Protein AF-A0A917V497-F1 (afdb_monomer_lite)

Radius of gyration: 32.68 Å; chains: 1; bounding box: 83×56×58 Å

Sequence (116 aa):
MVMLGDAEQAAFAQPTKPVPGQPDPHILPFAEKPNGEKKGPGDKNKKVTFPVSVDGCDHRYGTAGQCVPWTFPAGIKDKERCDWLGKRGLASLKLVGEDRLNLDRNRDGIACGKGD

Structure (mmCIF, N/CA/C/O backbone):
data_AF-A0A917V497-F1
#
_entry.id   AF-A0A917V497-F1
#
loop_
_atom_site.group_PDB
_atom_site.id
_atom_site.type_symbol
_atom_site.label_atom_id
_atom_site.label_alt_id
_atom_site.label_comp_id
_atom_site.label_asym_id
_atom_site.label_entity_id
_atom_site.label_seq_id
_atom_site.pdbx_PDB_ins_code
_atom_site.Cartn_x
_atom_site.Cartn_y
_atom_site.Cartn_z
_atom_site.occupancy
_atom_site.B_iso_or_equiv
_atom_site.auth_seq_id
_atom_site.auth_comp_id
_atom_site.auth_asym_id
_atom_site.auth_atom_id
_atom_site.pdbx_PDB_model_num
ATOM 1 N N . MET A 1 1 ? 69.137 6.392 -19.340 1.00 39.47 1 MET A N 1
ATOM 2 C CA . MET A 1 1 ? 67.868 6.019 -18.683 1.00 39.47 1 MET A CA 1
ATOM 3 C C . MET A 1 1 ? 66.981 5.322 -19.718 1.00 39.47 1 MET A C 1
ATOM 5 O O . MET A 1 1 ? 66.667 5.977 -20.698 1.00 39.47 1 MET A O 1
ATOM 9 N N . VAL A 1 2 ? 66.913 3.978 -19.747 1.00 42.91 2 VAL A N 1
ATOM 10 C CA . VAL A 1 2 ? 65.788 3.108 -19.279 1.00 42.91 2 VAL A CA 1
ATOM 11 C C . VAL A 1 2 ? 64.395 3.571 -19.737 1.00 42.91 2 VAL A C 1
ATOM 13 O O . VAL A 1 2 ? 64.084 4.733 -19.531 1.00 42.91 2 VAL A O 1
ATOM 16 N N . MET A 1 3 ? 63.465 2.784 -20.291 1.00 43.00 3 MET A N 1
ATOM 17 C CA . MET A 1 3 ? 63.287 1.365 -20.664 1.00 43.00 3 MET A CA 1
ATOM 18 C C . MET A 1 3 ? 62.106 1.364 -21.662 1.00 43.00 3 MET A C 1
ATOM 20 O O . MET A 1 3 ? 61.140 2.074 -21.397 1.00 43.00 3 MET A O 1
ATOM 24 N N . LEU A 1 4 ? 62.096 0.535 -22.709 1.00 49.00 4 LEU A N 1
ATOM 25 C CA . LEU A 1 4 ? 60.854 0.100 -23.374 1.00 49.00 4 LEU A CA 1
ATOM 26 C C . LEU A 1 4 ? 61.003 -1.393 -23.672 1.00 49.00 4 LEU A C 1
ATOM 28 O O . LEU A 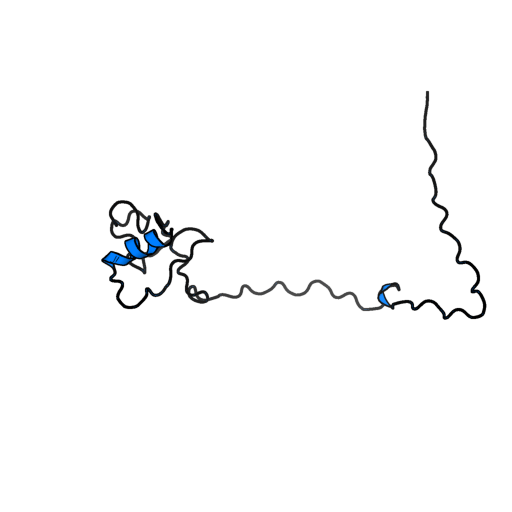1 4 ? 61.727 -1.781 -24.584 1.00 49.00 4 LEU A O 1
ATOM 32 N N . GLY A 1 5 ? 60.407 -2.196 -22.790 1.00 45.47 5 GLY A N 1
ATOM 33 C CA . GLY A 1 5 ? 60.448 -3.651 -22.808 1.00 45.47 5 GLY A CA 1
ATOM 34 C C . GLY A 1 5 ? 59.508 -4.268 -23.842 1.00 45.47 5 GLY A C 1
ATOM 35 O O . GLY A 1 5 ? 58.437 -3.734 -24.130 1.00 45.47 5 GLY A O 1
ATOM 36 N N . ASP A 1 6 ? 59.988 -5.393 -24.360 1.00 42.44 6 ASP A N 1
ATOM 37 C CA . ASP A 1 6 ? 59.385 -6.444 -25.171 1.00 42.44 6 ASP A CA 1
ATOM 38 C C . ASP A 1 6 ? 57.856 -6.487 -25.283 1.00 42.44 6 ASP A C 1
ATOM 40 O O . ASP A 1 6 ? 57.123 -6.848 -24.361 1.00 42.44 6 ASP A O 1
ATOM 44 N N . ALA A 1 7 ? 57.394 -6.243 -26.510 1.00 47.09 7 ALA A N 1
ATOM 45 C CA . ALA A 1 7 ? 56.128 -6.745 -27.010 1.00 47.09 7 ALA A CA 1
ATOM 46 C C . ALA A 1 7 ? 56.238 -8.268 -27.201 1.00 47.09 7 ALA A C 1
ATOM 48 O O . ALA A 1 7 ? 56.665 -8.747 -28.255 1.00 47.09 7 ALA A O 1
ATOM 49 N N . GLU A 1 8 ? 55.842 -9.020 -26.177 1.00 47.09 8 GLU A N 1
ATOM 50 C CA . GLU A 1 8 ? 55.639 -10.465 -26.246 1.00 47.09 8 GLU A CA 1
ATOM 51 C C . GLU A 1 8 ? 54.448 -10.755 -27.175 1.00 47.09 8 GLU A C 1
ATOM 53 O O . GLU A 1 8 ? 53.281 -10.804 -26.786 1.00 47.09 8 GLU A O 1
ATOM 58 N N . GLN A 1 9 ? 54.749 -10.871 -28.467 1.00 46.91 9 GLN A N 1
ATOM 59 C CA . GLN A 1 9 ? 53.837 -11.405 -29.464 1.00 46.91 9 GLN A CA 1
ATOM 60 C C . GLN A 1 9 ? 53.675 -12.894 -29.168 1.00 46.91 9 GLN A C 1
ATOM 62 O O . GLN A 1 9 ? 54.522 -13.707 -29.539 1.00 46.91 9 GLN A O 1
ATOM 67 N N . ALA A 1 10 ? 52.587 -13.249 -28.485 1.00 45.84 10 ALA A N 1
ATOM 68 C CA . ALA A 1 10 ? 52.147 -14.628 -28.371 1.00 45.84 10 ALA A CA 1
ATOM 69 C C . ALA A 1 10 ? 51.993 -15.204 -29.787 1.00 45.84 10 ALA A C 1
ATOM 71 O O . ALA A 1 10 ? 51.086 -14.842 -30.540 1.00 45.84 10 ALA A O 1
ATOM 72 N N . ALA A 1 11 ? 52.933 -16.070 -30.161 1.00 46.59 11 ALA A N 1
ATOM 73 C CA . ALA A 1 11 ? 52.889 -16.834 -31.388 1.00 46.59 11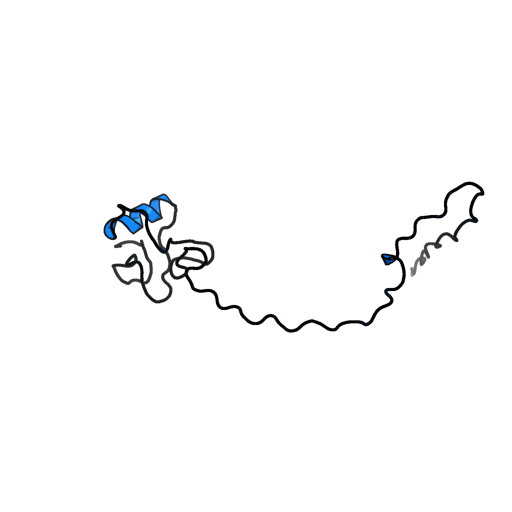 ALA A CA 1
ATOM 74 C C . ALA A 1 11 ? 51.602 -17.666 -31.389 1.00 46.59 11 ALA A C 1
ATOM 76 O O . ALA A 1 11 ? 51.466 -18.628 -30.632 1.00 46.59 11 ALA A O 1
ATOM 77 N N . PHE A 1 12 ? 50.642 -17.291 -32.235 1.00 47.12 12 PHE A N 1
ATOM 78 C CA . PHE A 1 12 ? 49.517 -18.156 -32.553 1.00 47.12 12 PHE A CA 1
ATOM 79 C C . PHE A 1 12 ? 50.087 -19.463 -33.112 1.00 47.12 12 PHE A C 1
ATOM 81 O O . PHE A 1 12 ? 50.756 -19.468 -34.148 1.00 47.12 12 PHE A O 1
ATOM 88 N N . ALA A 1 13 ? 49.865 -20.562 -32.391 1.00 55.16 13 ALA A N 1
ATOM 89 C CA . ALA A 1 13 ? 50.248 -21.892 -32.832 1.00 55.16 13 ALA A CA 1
ATOM 90 C C . ALA A 1 13 ? 49.658 -22.150 -34.225 1.00 55.16 13 ALA A C 1
ATOM 92 O O . ALA A 1 13 ? 48.449 -22.036 -34.435 1.00 55.16 13 ALA A O 1
ATOM 93 N N . GLN A 1 14 ? 50.523 -22.466 -35.188 1.00 50.91 14 GLN A N 1
ATOM 94 C CA . GLN A 1 14 ? 50.091 -22.861 -36.525 1.00 50.91 14 GLN A CA 1
ATOM 95 C C . GLN A 1 14 ? 49.314 -24.184 -36.426 1.00 50.91 14 GLN A C 1
ATOM 97 O O . GLN A 1 14 ? 49.710 -25.047 -35.636 1.00 50.91 14 GLN A O 1
ATOM 102 N N . PRO A 1 15 ? 48.234 -24.379 -37.205 1.00 57.12 15 PRO A N 1
ATOM 103 C CA . PRO A 1 15 ? 47.481 -25.626 -37.177 1.00 57.12 15 PRO A CA 1
ATOM 104 C C . PRO A 1 15 ? 48.393 -26.784 -37.599 1.00 57.12 15 PRO A C 1
ATOM 106 O O . PRO A 1 15 ? 48.948 -26.799 -38.700 1.00 57.12 15 PRO A O 1
ATOM 109 N N . THR A 1 16 ? 48.583 -27.745 -36.697 1.00 63.50 16 THR A N 1
ATOM 110 C CA . THR A 1 16 ? 49.333 -28.970 -36.970 1.00 63.50 16 THR A CA 1
ATOM 111 C C . THR A 1 16 ? 48.567 -29.838 -37.968 1.00 63.50 16 THR A C 1
ATOM 113 O O . THR A 1 16 ? 47.337 -29.853 -38.001 1.00 63.50 16 THR A O 1
ATOM 116 N N . LYS A 1 17 ? 49.308 -30.545 -38.830 1.00 62.84 17 LYS A N 1
ATOM 117 C CA . LYS A 1 17 ? 48.740 -31.430 -39.859 1.00 62.84 17 LYS A CA 1
ATOM 118 C C . LYS A 1 17 ? 47.825 -32.490 -39.211 1.00 62.84 17 LYS A C 1
ATOM 120 O O . LYS A 1 17 ? 48.205 -33.013 -38.162 1.00 62.84 17 LYS A O 1
ATOM 125 N N . PRO A 1 18 ? 46.681 -32.848 -39.829 1.00 62.00 18 PRO A N 1
ATOM 126 C CA . PRO A 1 18 ? 45.801 -33.882 -39.292 1.00 62.00 18 PRO A CA 1
ATOM 127 C C . PRO A 1 18 ? 46.535 -35.227 -39.185 1.00 62.00 18 PRO A C 1
ATOM 129 O O . PRO A 1 18 ? 47.204 -35.652 -40.131 1.00 62.00 18 PRO A O 1
ATOM 132 N N . VAL A 1 19 ? 46.405 -35.899 -38.039 1.00 65.00 19 VAL A N 1
ATOM 133 C CA . VAL A 1 19 ? 46.890 -37.272 -37.842 1.00 65.00 19 VAL A CA 1
ATOM 134 C C . VAL A 1 19 ? 45.877 -38.240 -38.477 1.00 65.00 19 VAL A C 1
ATOM 136 O O . VAL A 1 19 ? 44.687 -38.141 -38.169 1.00 65.00 19 VAL A O 1
ATOM 139 N N . PRO A 1 20 ? 46.296 -39.180 -39.351 1.00 66.44 20 PRO A N 1
ATOM 140 C CA . PRO A 1 20 ? 45.379 -40.128 -39.982 1.00 66.44 20 PRO A CA 1
ATOM 141 C C . PRO A 1 20 ? 44.661 -40.994 -38.940 1.00 66.44 20 PRO A C 1
ATOM 143 O O . PRO A 1 20 ? 45.308 -41.639 -38.118 1.00 66.44 20 PRO A O 1
ATOM 146 N N . GLY A 1 21 ? 43.327 -41.023 -38.994 1.00 72.19 21 GLY A N 1
ATOM 147 C CA . GLY A 1 21 ? 42.487 -41.842 -38.111 1.00 72.19 21 GLY A CA 1
ATOM 148 C C . GLY A 1 21 ? 41.769 -41.083 -36.991 1.00 72.19 21 GLY A C 1
ATOM 149 O O . GLY A 1 21 ? 41.048 -41.713 -36.221 1.00 72.19 21 GLY A O 1
ATOM 150 N N . GLN A 1 22 ? 41.913 -39.756 -36.903 1.00 69.12 22 GLN A N 1
ATOM 151 C CA . GLN A 1 22 ? 41.073 -38.931 -36.029 1.00 69.12 22 GLN A CA 1
ATOM 152 C C . GLN A 1 22 ? 39.923 -38.290 -36.819 1.00 69.12 22 GLN A C 1
ATOM 154 O O . GLN A 1 22 ? 40.154 -37.827 -37.936 1.00 69.12 22 GLN A O 1
ATOM 159 N N . PRO A 1 23 ? 38.692 -38.265 -36.272 1.00 75.31 23 PRO A N 1
ATOM 160 C CA . PRO A 1 23 ? 37.586 -37.556 -36.900 1.00 75.31 23 PRO A CA 1
ATOM 161 C C . PRO A 1 23 ? 37.884 -36.055 -36.936 1.00 75.31 23 PRO A C 1
ATOM 163 O O . PRO A 1 23 ? 38.442 -35.507 -35.980 1.00 75.31 23 PRO A O 1
ATOM 166 N N . ASP A 1 24 ? 37.500 -35.403 -38.032 1.00 77.19 24 ASP A N 1
ATOM 167 C CA . ASP A 1 24 ? 37.640 -33.958 -38.172 1.00 77.19 24 ASP A CA 1
ATOM 168 C C . ASP A 1 24 ? 36.949 -33.220 -37.010 1.00 77.19 24 ASP A C 1
ATOM 170 O O . ASP A 1 24 ? 35.903 -33.665 -36.517 1.00 77.19 24 ASP A O 1
ATOM 174 N N . PRO A 1 25 ? 37.512 -32.088 -36.547 1.00 78.94 25 PRO A N 1
ATOM 175 C CA . PRO A 1 25 ? 36.905 -31.305 -35.484 1.00 78.94 25 PRO A CA 1
ATOM 176 C C . PRO A 1 25 ? 35.508 -30.838 -35.900 1.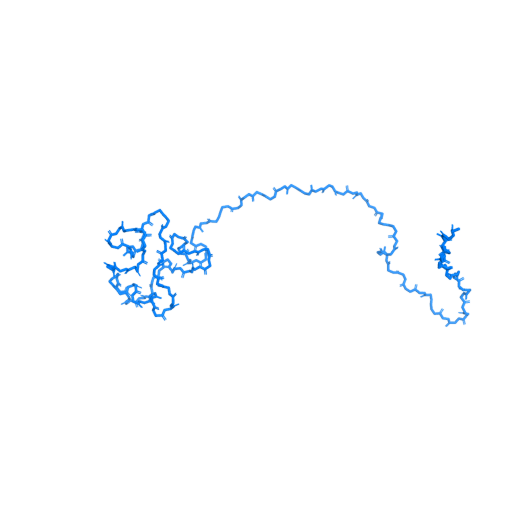00 78.94 25 PRO A C 1
ATOM 178 O O . PRO A 1 25 ? 35.307 -30.278 -36.978 1.00 78.94 25 PRO A O 1
ATOM 181 N N . HIS A 1 26 ? 34.534 -31.043 -35.015 1.00 81.88 26 HIS A N 1
ATOM 182 C CA . HIS A 1 26 ? 33.177 -30.564 -35.227 1.00 81.88 26 HIS A CA 1
ATOM 183 C C . HIS A 1 26 ? 33.134 -29.043 -35.042 1.00 81.88 26 HIS A C 1
ATOM 185 O O . HIS A 1 26 ? 33.058 -28.541 -33.919 1.00 81.88 26 HIS A O 1
ATOM 191 N N . ILE A 1 27 ? 33.224 -28.305 -36.148 1.00 82.56 27 ILE A N 1
ATOM 192 C CA . ILE A 1 27 ? 33.109 -26.848 -36.132 1.00 82.56 27 ILE A CA 1
ATOM 193 C C . ILE A 1 27 ? 31.632 -26.468 -36.088 1.00 82.56 27 ILE A C 1
ATOM 195 O O . ILE A 1 27 ? 30.850 -26.829 -36.966 1.00 82.56 27 ILE A O 1
ATOM 199 N N . LEU A 1 28 ? 31.256 -25.718 -35.054 1.00 85.62 28 LEU A N 1
ATOM 200 C CA . LEU A 1 28 ? 29.916 -25.166 -34.929 1.00 85.62 28 LEU A CA 1
ATOM 201 C C . LEU A 1 28 ? 29.838 -23.861 -35.744 1.00 85.62 28 LEU A C 1
ATOM 203 O O . LEU A 1 28 ? 30.711 -23.002 -35.596 1.00 85.62 28 LEU A O 1
ATOM 207 N N . PRO A 1 29 ? 28.794 -23.663 -36.569 1.00 79.88 29 PRO A N 1
ATOM 208 C CA . PRO A 1 29 ? 28.726 -22.576 -37.555 1.00 79.88 29 PRO A CA 1
ATOM 209 C C . PRO A 1 29 ? 28.675 -21.168 -36.939 1.00 79.88 29 PRO A C 1
ATOM 211 O O . PRO A 1 29 ? 28.833 -20.176 -37.641 1.00 79.88 29 PRO A O 1
ATOM 214 N N . PHE A 1 30 ? 28.494 -21.050 -35.618 1.00 81.38 30 PHE A N 1
ATOM 215 C CA . PHE A 1 30 ? 28.620 -19.768 -34.918 1.00 81.38 30 PHE A CA 1
ATOM 216 C C . PHE A 1 30 ? 30.061 -19.238 -34.876 1.00 81.38 30 PHE A C 1
ATOM 218 O O . PHE A 1 30 ? 30.256 -18.052 -34.624 1.00 81.38 30 PHE A O 1
ATOM 225 N N . ALA A 1 31 ? 31.063 -20.112 -35.035 1.00 80.88 31 ALA A N 1
ATOM 226 C CA . ALA A 1 31 ? 32.477 -19.739 -35.003 1.00 80.88 31 ALA A CA 1
ATOM 227 C C . ALA A 1 31 ? 32.934 -19.099 -36.325 1.00 80.88 31 ALA A C 1
ATOM 229 O O . ALA A 1 31 ? 34.010 -18.506 -36.399 1.00 80.88 31 ALA A O 1
ATOM 230 N N . GLU A 1 32 ? 32.111 -19.207 -37.366 1.00 81.75 32 GLU A N 1
ATOM 231 C CA . GLU A 1 32 ? 32.323 -18.549 -38.643 1.00 81.75 32 GLU A CA 1
ATOM 232 C C . GLU A 1 32 ? 31.772 -17.119 -38.617 1.00 81.75 32 GLU A C 1
ATOM 234 O O . GLU A 1 32 ? 30.995 -16.723 -37.745 1.00 81.75 32 GLU A O 1
ATOM 239 N N . LYS A 1 33 ? 32.180 -16.304 -39.595 1.00 80.88 33 LYS A N 1
ATOM 240 C CA . LYS A 1 33 ? 31.642 -14.947 -39.719 1.00 80.88 33 LYS A CA 1
ATOM 241 C C . LYS A 1 33 ? 30.131 -15.040 -39.968 1.00 80.88 33 LYS A C 1
ATOM 243 O O . LYS A 1 33 ? 29.737 -15.721 -40.915 1.00 80.88 33 LYS A O 1
ATOM 248 N N . PRO A 1 34 ? 29.290 -14.339 -39.187 1.00 80.81 34 PRO A N 1
ATOM 249 C CA . PRO A 1 34 ? 27.852 -14.360 -39.401 1.00 80.81 34 PRO A CA 1
ATOM 250 C C . PRO A 1 34 ? 27.534 -13.872 -40.817 1.00 80.81 34 PRO A C 1
ATOM 252 O O . PRO A 1 34 ? 27.860 -12.743 -41.188 1.00 80.81 34 PRO A O 1
ATOM 255 N N . ASN A 1 35 ? 26.912 -14.746 -41.605 1.00 76.62 35 ASN A N 1
ATOM 256 C CA . ASN A 1 35 ? 26.435 -14.452 -42.946 1.00 76.62 35 ASN A CA 1
ATOM 257 C C . ASN A 1 35 ? 24.923 -14.212 -42.870 1.00 76.62 35 ASN A C 1
ATOM 259 O O . ASN A 1 35 ? 24.146 -15.140 -42.658 1.00 76.62 35 ASN A O 1
ATOM 263 N N . GLY A 1 36 ? 24.508 -12.952 -42.956 1.00 81.62 36 GLY A N 1
ATOM 264 C CA . GLY A 1 36 ? 23.107 -12.565 -42.851 1.00 81.62 36 GLY A CA 1
ATOM 265 C C . GLY A 1 36 ? 22.933 -11.054 -42.828 1.00 81.62 36 GLY A C 1
ATOM 266 O O . GLY A 1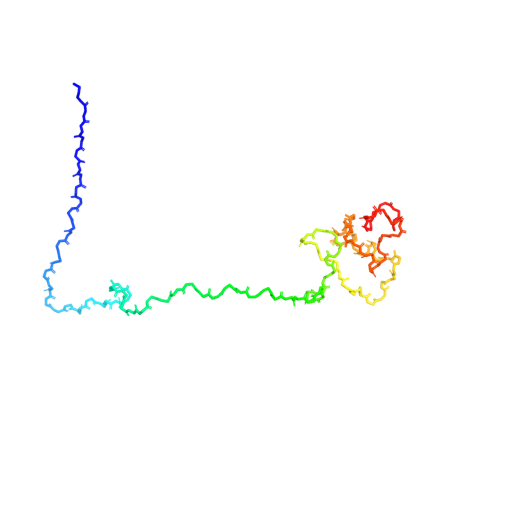 36 ? 23.842 -10.309 -42.451 1.00 81.62 36 GLY A O 1
ATOM 267 N N . GLU A 1 37 ? 21.756 -10.595 -43.241 1.00 85.19 37 GLU A N 1
ATOM 268 C CA . GLU A 1 37 ? 21.433 -9.174 -43.227 1.00 85.19 37 GLU A CA 1
ATOM 269 C C . GLU A 1 37 ? 21.342 -8.654 -41.787 1.00 85.19 37 GLU A C 1
ATOM 271 O O . GLU A 1 37 ? 20.634 -9.208 -40.940 1.00 85.19 37 GLU A O 1
ATOM 276 N N . LYS A 1 38 ? 22.071 -7.572 -41.498 1.00 84.94 38 LYS A N 1
ATOM 277 C CA . LYS A 1 38 ? 22.032 -6.921 -40.188 1.00 84.94 38 LYS A CA 1
ATOM 278 C C . LYS A 1 38 ? 20.689 -6.218 -40.029 1.00 84.94 38 LYS A C 1
ATOM 280 O O . LYS A 1 38 ? 20.458 -5.176 -40.637 1.00 84.94 38 LYS A O 1
ATOM 285 N N . LYS A 1 39 ? 19.815 -6.761 -39.182 1.00 84.38 39 LYS A N 1
ATOM 286 C CA . LYS A 1 39 ? 18.590 -6.066 -38.776 1.00 84.38 39 LYS A CA 1
ATOM 287 C C . LYS A 1 39 ? 18.937 -4.959 -37.783 1.00 84.38 39 LYS A C 1
ATOM 289 O O . LYS A 1 39 ? 19.712 -5.175 -36.852 1.00 84.38 39 LYS A O 1
ATOM 294 N N . GLY A 1 40 ? 18.371 -3.775 -38.004 1.00 86.31 40 GLY A N 1
ATOM 295 C CA . GLY A 1 40 ? 18.466 -2.666 -37.061 1.00 86.31 40 GLY A CA 1
ATOM 296 C C . GLY A 1 40 ? 17.717 -2.955 -35.752 1.00 86.31 40 GLY A C 1
ATOM 297 O O . GLY A 1 40 ? 17.007 -3.960 -35.651 1.00 86.31 40 GLY A O 1
ATOM 298 N N . PRO A 1 41 ? 17.854 -2.075 -34.747 1.00 84.50 41 PRO A N 1
ATOM 299 C CA . PRO A 1 41 ? 17.054 -2.148 -33.532 1.00 84.50 41 PRO A CA 1
ATOM 300 C C . PRO A 1 41 ? 15.564 -2.185 -33.882 1.00 84.50 41 PRO A C 1
ATOM 302 O O . PRO A 1 41 ? 15.103 -1.405 -34.715 1.00 84.50 41 PRO A O 1
ATOM 305 N N . GLY A 1 42 ? 14.822 -3.098 -33.254 1.00 82.88 42 GLY A N 1
ATOM 306 C CA . GLY A 1 42 ? 13.368 -3.130 -33.381 1.00 82.88 42 GLY A CA 1
ATOM 307 C C . GLY A 1 42 ? 12.727 -1.857 -32.828 1.00 82.88 42 GLY A C 1
ATOM 308 O O . GLY A 1 42 ? 13.355 -1.094 -32.086 1.00 82.88 42 GLY A O 1
ATOM 309 N N . ASP A 1 43 ? 11.461 -1.639 -33.173 1.00 85.38 43 ASP A N 1
ATOM 310 C CA . ASP A 1 43 ? 10.703 -0.512 -32.644 1.00 85.38 43 ASP A CA 1
ATOM 311 C C . ASP A 1 43 ? 10.696 -0.508 -31.113 1.00 85.38 43 ASP A C 1
ATOM 313 O O . ASP A 1 43 ? 10.580 -1.540 -30.446 1.00 85.38 43 ASP A O 1
ATOM 317 N N . LYS A 1 44 ? 10.772 0.696 -30.544 1.00 81.19 44 LYS A N 1
ATOM 318 C CA . LYS A 1 44 ? 10.583 0.904 -29.109 1.00 81.19 44 LYS A CA 1
ATOM 319 C C . LYS A 1 44 ? 9.214 0.363 -28.692 1.00 81.19 44 LYS A C 1
ATOM 321 O O . LYS A 1 44 ? 8.188 0.760 -29.248 1.00 81.19 44 LYS A O 1
ATOM 326 N N . ASN A 1 45 ? 9.209 -0.518 -27.692 1.00 80.31 45 ASN A N 1
ATOM 327 C CA . ASN A 1 45 ? 7.982 -1.087 -27.144 1.00 80.31 45 ASN A CA 1
ATOM 328 C C . ASN A 1 45 ? 6.991 0.030 -26.792 1.00 80.31 45 ASN A C 1
ATOM 330 O O . ASN A 1 45 ? 7.335 0.995 -26.100 1.00 80.31 45 ASN A O 1
ATOM 334 N N . LYS A 1 46 ? 5.746 -0.099 -27.263 1.00 79.81 46 LYS A N 1
ATOM 335 C CA . LYS A 1 46 ? 4.661 0.791 -26.839 1.00 79.81 46 LYS A CA 1
ATOM 336 C C . LYS A 1 46 ? 4.473 0.631 -25.329 1.00 79.81 46 LYS A C 1
ATOM 338 O O . LYS A 1 46 ? 4.489 -0.490 -24.825 1.00 79.81 46 LYS A O 1
ATOM 343 N N . LYS A 1 47 ? 4.283 1.744 -24.609 1.00 76.75 47 LYS A N 1
ATOM 344 C CA . LYS A 1 47 ? 3.870 1.703 -23.198 1.00 76.75 47 LYS A CA 1
ATOM 345 C C . LYS A 1 47 ? 2.568 0.906 -23.119 1.00 76.75 47 LYS A C 1
ATOM 347 O O . LYS A 1 47 ? 1.548 1.346 -23.642 1.00 76.75 47 LYS A O 1
ATOM 352 N N . VAL A 1 48 ? 2.627 -0.264 -22.496 1.00 77.12 48 VAL A N 1
ATOM 353 C CA . VAL A 1 48 ? 1.438 -1.048 -22.171 1.00 77.12 48 VAL A CA 1
ATOM 354 C C . VAL A 1 48 ? 0.848 -0.445 -20.902 1.00 77.12 48 VAL A C 1
ATOM 356 O O . VAL A 1 48 ? 1.518 -0.392 -19.870 1.00 77.12 48 VAL A O 1
ATOM 359 N N . THR A 1 49 ? -0.378 0.067 -20.989 1.00 73.62 49 THR A N 1
ATOM 360 C CA . THR A 1 49 ? -1.115 0.541 -19.815 1.00 73.62 49 THR A CA 1
ATOM 361 C C . THR A 1 49 ? -1.785 -0.658 -19.165 1.00 73.62 49 THR A C 1
ATOM 363 O O . THR A 1 49 ? -2.675 -1.268 -19.755 1.00 73.62 49 THR A O 1
ATOM 366 N N . PHE A 1 50 ? -1.366 -0.985 -17.949 1.00 67.75 50 PHE A N 1
ATOM 367 C CA . PHE A 1 50 ? -2.039 -1.971 -17.116 1.00 67.75 50 PHE A CA 1
ATOM 368 C C . PHE A 1 50 ? -3.037 -1.264 -16.193 1.00 67.75 50 PHE A C 1
ATOM 370 O O . PHE A 1 50 ? -2.722 -0.183 -15.684 1.00 67.75 50 PHE A O 1
ATOM 377 N N . PRO A 1 51 ? -4.235 -1.831 -15.961 1.00 68.38 51 PRO A N 1
ATOM 378 C CA . PRO A 1 51 ? -5.082 -1.349 -14.886 1.00 68.38 51 PRO A CA 1
ATOM 379 C C . PRO A 1 51 ? -4.346 -1.461 -13.546 1.00 68.38 51 PRO A C 1
ATOM 381 O O . PRO A 1 51 ? -3.591 -2.401 -13.310 1.00 68.38 51 PRO A O 1
ATOM 384 N N . VAL A 1 52 ? -4.606 -0.517 -12.642 1.00 67.12 52 VAL A N 1
ATOM 385 C CA . VAL A 1 52 ? -3.994 -0.461 -11.298 1.00 67.12 52 VAL A CA 1
ATOM 386 C C . VAL A 1 52 ? -4.294 -1.682 -10.419 1.00 67.12 52 VAL A C 1
ATOM 388 O O . VAL A 1 52 ? -3.767 -1.779 -9.324 1.00 67.12 52 VAL A O 1
ATOM 391 N N . SER A 1 53 ? -5.150 -2.593 -10.879 1.00 70.25 53 SER A N 1
ATOM 392 C CA . SER A 1 53 ? -5.586 -3.795 -10.172 1.00 70.25 53 SER A CA 1
ATOM 393 C C . SER A 1 53 ? -5.044 -5.102 -10.747 1.00 70.25 53 SER A C 1
ATOM 395 O O . SER A 1 53 ? -5.481 -6.159 -10.301 1.00 70.25 53 SER A O 1
ATOM 397 N N . VAL A 1 54 ? -4.144 -5.070 -11.739 1.00 78.25 54 VAL A N 1
ATOM 398 C CA . VAL A 1 54 ? -3.634 -6.300 -12.386 1.00 78.25 54 VAL A CA 1
ATOM 399 C C . VAL A 1 54 ? -2.955 -7.242 -11.397 1.00 78.25 54 VAL A C 1
ATOM 401 O O . VAL A 1 54 ? -3.091 -8.454 -11.521 1.00 78.25 54 VAL A O 1
ATOM 404 N N . ASP A 1 55 ? -2.256 -6.701 -10.408 1.00 80.38 55 ASP A N 1
ATOM 405 C CA . ASP A 1 55 ? -1.563 -7.464 -9.373 1.00 80.38 55 ASP A CA 1
ATOM 406 C C . ASP A 1 55 ? -2.388 -7.647 -8.090 1.00 80.38 55 ASP A C 1
ATOM 408 O O . ASP A 1 55 ? -1.935 -8.293 -7.149 1.00 80.38 55 ASP A O 1
ATOM 412 N N . GLY A 1 56 ? -3.607 -7.101 -8.039 1.00 85.75 56 GLY A N 1
ATOM 413 C CA . GLY A 1 56 ? -4.440 -7.134 -6.839 1.00 85.75 56 GLY A CA 1
ATOM 414 C C . GLY A 1 56 ? -3.973 -6.191 -5.721 1.00 85.75 56 GLY A C 1
ATOM 415 O O . GLY A 1 56 ? -4.599 -6.186 -4.658 1.00 85.75 56 GLY A O 1
ATOM 416 N N . CYS A 1 57 ? -2.973 -5.338 -5.978 1.00 89.19 57 CYS A N 1
ATOM 417 C CA . CYS A 1 57 ? -2.444 -4.360 -5.030 1.00 89.19 57 CYS A CA 1
ATOM 418 C C . CYS A 1 57 ? -2.856 -2.925 -5.399 1.00 89.19 57 CYS A C 1
ATOM 420 O O . CYS A 1 57 ? -2.761 -2.512 -6.552 1.00 89.19 57 CYS A O 1
ATOM 422 N N . ASP A 1 58 ? -3.287 -2.132 -4.423 1.00 89.88 58 ASP A N 1
ATOM 423 C CA . ASP A 1 58 ? -3.482 -0.697 -4.571 1.00 89.88 58 ASP A CA 1
ATOM 424 C C . ASP A 1 58 ? -2.163 0.042 -4.310 1.00 89.88 58 ASP A C 1
ATOM 426 O O . ASP A 1 58 ? -1.754 0.279 -3.171 1.00 89.88 58 ASP A O 1
ATOM 430 N N . HIS A 1 59 ? -1.512 0.432 -5.404 1.00 89.69 59 HIS A N 1
ATOM 431 C CA . HIS A 1 59 ? -0.252 1.184 -5.414 1.00 89.69 59 HIS A CA 1
ATOM 432 C C . HIS A 1 59 ? -0.370 2.625 -4.908 1.00 89.69 59 HIS A C 1
ATOM 434 O O .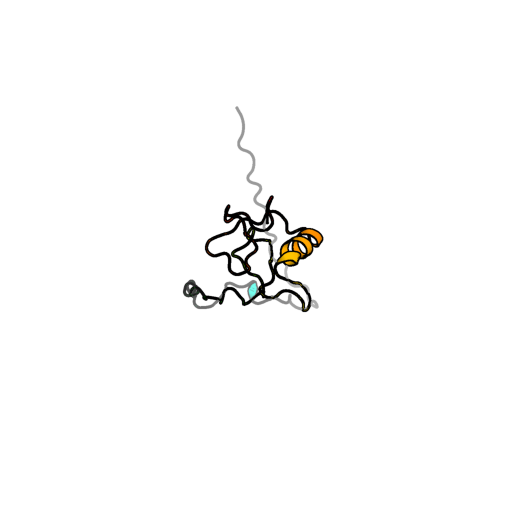 HIS A 1 59 ? 0.634 3.336 -4.860 1.00 89.69 59 HIS A O 1
ATOM 440 N N . ARG A 1 60 ? -1.572 3.101 -4.557 1.00 90.06 60 ARG A N 1
ATOM 441 C CA . ARG A 1 60 ? -1.737 4.424 -3.938 1.00 90.06 60 ARG A CA 1
ATOM 442 C C . ARG A 1 60 ? -1.235 4.466 -2.501 1.00 90.06 60 ARG A C 1
ATOM 444 O O . ARG A 1 60 ? -1.004 5.562 -2.000 1.00 90.06 60 ARG A O 1
ATOM 451 N N . TYR A 1 61 ? -1.064 3.313 -1.858 1.00 91.31 61 TYR A N 1
ATOM 452 C CA . TYR A 1 61 ? -0.661 3.216 -0.461 1.00 91.31 61 TYR A CA 1
ATOM 453 C C . TYR A 1 61 ? 0.759 2.676 -0.314 1.00 91.31 61 TYR A C 1
ATOM 455 O O . TYR A 1 61 ? 1.079 1.572 -0.747 1.00 91.31 61 TYR A O 1
ATOM 463 N N . GLY A 1 62 ? 1.589 3.433 0.395 1.00 90.38 62 GLY A N 1
ATOM 464 C CA . GLY A 1 62 ? 2.954 3.062 0.729 1.00 90.38 62 GLY A CA 1
ATOM 465 C C . GLY A 1 62 ? 3.962 3.411 -0.365 1.00 90.38 62 GLY A C 1
ATOM 466 O O . GLY A 1 62 ? 3.895 4.450 -1.020 1.00 90.38 62 GLY A O 1
ATOM 467 N N . THR A 1 63 ? 4.974 2.561 -0.491 1.00 87.94 63 THR A N 1
ATOM 468 C CA . THR A 1 63 ? 6.090 2.687 -1.436 1.00 87.94 63 THR A CA 1
ATOM 469 C C . THR A 1 63 ? 6.007 1.604 -2.510 1.00 87.94 63 THR A C 1
ATOM 471 O O . THR A 1 63 ? 5.266 0.640 -2.363 1.00 87.94 63 THR A O 1
ATOM 474 N N . ALA A 1 64 ? 6.804 1.717 -3.577 1.00 82.44 64 ALA A N 1
ATOM 475 C CA . ALA A 1 64 ? 6.741 0.829 -4.746 1.00 82.44 64 ALA A CA 1
ATOM 476 C C . ALA A 1 64 ? 6.891 -0.685 -4.455 1.00 82.44 64 ALA A C 1
ATOM 478 O O . ALA A 1 64 ? 6.589 -1.496 -5.322 1.00 82.44 64 ALA A O 1
ATOM 479 N N . GLY A 1 65 ? 7.378 -1.074 -3.270 1.00 82.69 65 GLY A N 1
ATOM 480 C CA . GLY A 1 65 ? 7.503 -2.475 -2.846 1.00 82.69 65 GLY A CA 1
ATOM 481 C C . GLY A 1 65 ? 6.411 -2.962 -1.887 1.00 82.69 65 GLY A C 1
ATOM 482 O O . GLY A 1 65 ? 6.457 -4.112 -1.458 1.00 82.69 65 GLY A O 1
ATOM 483 N N . GLN A 1 66 ? 5.463 -2.107 -1.501 1.00 88.56 66 GLN A N 1
ATOM 484 C CA . GLN A 1 66 ? 4.399 -2.442 -0.556 1.00 88.56 66 GLN A CA 1
ATOM 485 C C . GLN A 1 66 ? 3.105 -2.746 -1.312 1.00 88.56 66 GLN A C 1
ATOM 487 O O . GLN A 1 66 ? 2.661 -1.962 -2.141 1.00 88.56 66 GLN A O 1
ATOM 492 N N . CYS A 1 67 ? 2.490 -3.887 -1.004 1.00 89.38 67 CYS A N 1
ATOM 493 C CA . CYS A 1 67 ? 1.208 -4.282 -1.576 1.00 89.38 67 CYS A CA 1
ATOM 494 C C . CYS A 1 67 ? 0.102 -4.132 -0.531 1.00 89.38 67 CYS A C 1
ATOM 496 O O . CYS A 1 67 ? 0.046 -4.899 0.433 1.00 89.38 67 CYS A O 1
ATOM 498 N N . VAL A 1 68 ? -0.798 -3.172 -0.740 1.00 91.81 68 VAL A N 1
ATOM 499 C CA . VAL A 1 68 ? -2.076 -3.110 -0.022 1.00 91.81 68 VAL A CA 1
ATOM 500 C C . VAL A 1 68 ? -3.135 -3.784 -0.882 1.00 91.81 68 VAL A C 1
ATOM 502 O O . VAL A 1 68 ? -3.280 -3.406 -2.035 1.00 91.81 68 VAL A O 1
ATOM 505 N N . PRO A 1 69 ? -3.888 -4.773 -0.390 1.00 90.94 69 PRO A N 1
ATOM 506 C CA . PRO A 1 69 ? -4.861 -5.464 -1.224 1.00 90.94 69 PRO A CA 1
ATOM 507 C C . PRO A 1 69 ? -6.023 -4.544 -1.622 1.00 90.94 69 PRO A C 1
ATOM 509 O O . PRO A 1 69 ? -6.596 -3.857 -0.777 1.00 90.94 69 PRO A O 1
ATOM 512 N N . TRP A 1 70 ? -6.446 -4.616 -2.888 1.00 89.00 70 TRP A N 1
ATOM 513 C CA . TRP A 1 70 ? -7.676 -3.958 -3.363 1.00 89.00 70 TRP A CA 1
ATOM 514 C C . TRP A 1 70 ? -8.930 -4.433 -2.621 1.00 89.00 70 TRP A C 1
ATOM 516 O O . TRP A 1 70 ? -9.930 -3.722 -2.547 1.00 89.00 70 TRP A O 1
ATOM 526 N N . THR A 1 71 ? -8.913 -5.665 -2.110 1.00 88.50 71 THR A N 1
ATOM 527 C CA . THR A 1 71 ? -10.044 -6.280 -1.416 1.00 88.50 71 THR A CA 1
ATOM 528 C C . THR A 1 71 ? -9.553 -6.990 -0.167 1.00 88.50 71 THR A C 1
ATOM 530 O O . THR A 1 71 ? -8.718 -7.892 -0.231 1.00 88.50 71 THR A O 1
ATOM 533 N N . PHE A 1 72 ? -10.085 -6.581 0.981 1.00 89.62 72 PHE A N 1
ATOM 534 C CA . PHE A 1 72 ? -9.792 -7.224 2.255 1.00 89.62 72 PHE A CA 1
ATOM 535 C C . PHE A 1 72 ? -10.557 -8.550 2.384 1.00 89.62 72 PHE A C 1
ATOM 537 O O . PHE A 1 72 ? -11.645 -8.685 1.815 1.00 89.62 72 PHE A O 1
ATOM 544 N N . PRO A 1 73 ? -10.025 -9.533 3.136 1.00 88.56 73 PRO A N 1
ATOM 545 C CA . PRO A 1 73 ? -10.741 -10.769 3.425 1.00 88.56 73 PRO A CA 1
ATOM 546 C C . PRO A 1 73 ? -12.122 -10.508 4.034 1.00 88.56 73 PRO A C 1
ATOM 548 O O . PRO A 1 73 ? -12.312 -9.556 4.797 1.00 88.56 73 PRO A O 1
ATOM 551 N N . ALA A 1 74 ? -13.074 -11.392 3.731 1.00 87.81 74 ALA A N 1
ATOM 552 C CA . ALA A 1 74 ? -14.413 -11.318 4.297 1.00 87.81 74 ALA A CA 1
ATOM 553 C C . ALA A 1 74 ? -14.352 -11.305 5.835 1.00 87.81 74 ALA A C 1
ATOM 555 O O . ALA A 1 74 ? -13.662 -12.119 6.447 1.00 87.81 74 ALA A O 1
ATOM 556 N N . GLY A 1 75 ? -15.076 -10.368 6.448 1.00 86.69 75 GLY A N 1
ATOM 557 C CA . GLY A 1 75 ? -15.130 -10.204 7.902 1.00 86.69 75 GLY A CA 1
ATOM 558 C C . GLY A 1 75 ? -14.231 -9.104 8.465 1.00 86.69 75 GLY A C 1
ATOM 559 O O . GLY A 1 75 ? -14.425 -8.740 9.619 1.00 86.69 75 GLY A O 1
ATOM 560 N N . ILE A 1 76 ? -13.321 -8.526 7.673 1.00 91.25 76 ILE A N 1
ATOM 561 C CA . ILE A 1 76 ? -12.557 -7.342 8.092 1.00 91.25 76 ILE A CA 1
ATOM 562 C C . ILE A 1 76 ? -13.385 -6.087 7.828 1.00 91.25 76 ILE A C 1
ATOM 564 O O . ILE A 1 76 ? -13.646 -5.734 6.675 1.00 91.25 76 ILE A O 1
ATOM 568 N N . LYS A 1 77 ? -13.800 -5.400 8.894 1.00 89.31 77 LYS A N 1
ATOM 569 C CA . LYS A 1 77 ? -14.503 -4.118 8.777 1.00 89.31 77 LYS A CA 1
ATOM 570 C C . LYS A 1 77 ? -13.513 -3.000 8.478 1.00 89.31 77 LYS A C 1
ATOM 572 O O . LYS A 1 77 ? -12.346 -3.082 8.841 1.00 89.31 77 LYS A O 1
ATOM 577 N N . ASP A 1 78 ? -14.001 -1.901 7.909 1.00 86.62 78 ASP A N 1
ATOM 578 C CA . ASP A 1 78 ? -13.194 -0.717 7.572 1.00 86.62 78 ASP A CA 1
ATOM 579 C C . ASP A 1 78 ? -12.351 -0.217 8.748 1.00 86.62 78 ASP A C 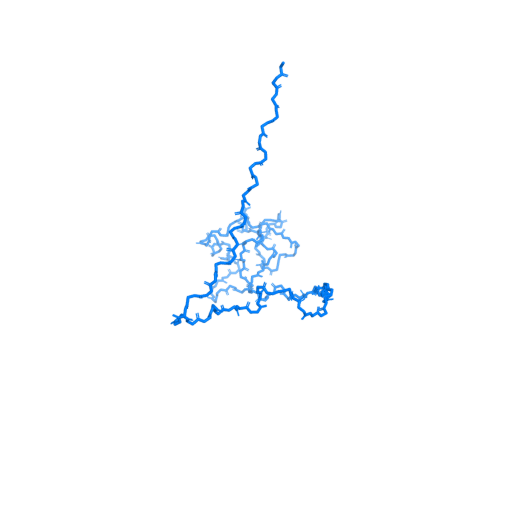1
ATOM 581 O O . ASP A 1 78 ? -11.189 0.149 8.581 1.00 86.62 78 ASP A O 1
ATOM 585 N N . LYS A 1 79 ? -12.921 -0.298 9.956 1.00 86.38 79 LYS A N 1
ATOM 586 C CA . LYS A 1 79 ? -12.248 0.089 11.197 1.00 86.38 79 LYS A CA 1
ATOM 587 C C . LYS A 1 79 ? -11.027 -0.771 11.536 1.00 86.38 79 LYS A C 1
ATOM 589 O O . LYS A 1 79 ? -10.076 -0.258 12.107 1.00 86.38 79 LYS A O 1
ATOM 594 N N . GLU A 1 80 ? -11.055 -2.040 11.146 1.00 91.12 80 GLU A N 1
ATOM 595 C CA . GLU A 1 80 ? -10.074 -3.079 11.487 1.00 91.12 80 GLU A CA 1
ATOM 596 C C . GLU A 1 80 ? -9.016 -3.267 10.388 1.00 91.12 80 GLU A C 1
ATOM 598 O O . GLU A 1 80 ? -8.078 -4.049 10.546 1.00 91.12 80 GLU A O 1
ATOM 603 N N . ARG A 1 81 ? -9.152 -2.569 9.250 1.00 92.00 81 ARG A N 1
ATOM 604 C CA . ARG A 1 81 ? -8.227 -2.695 8.114 1.00 92.00 81 ARG A CA 1
ATOM 605 C C . ARG A 1 81 ? -6.802 -2.313 8.496 1.00 92.00 81 ARG A C 1
ATOM 607 O O . ARG A 1 81 ? -5.879 -3.040 8.142 1.00 92.00 81 ARG A O 1
ATOM 614 N N . CYS A 1 82 ? -6.623 -1.231 9.252 1.00 92.38 82 CYS A N 1
ATOM 615 C CA . CYS A 1 82 ? -5.298 -0.810 9.702 1.00 92.38 82 CYS A CA 1
ATOM 616 C C . CYS A 1 82 ? -4.673 -1.791 10.695 1.00 92.38 82 CYS A C 1
ATOM 618 O O . CYS A 1 82 ? -3.494 -2.109 10.564 1.00 92.38 82 CYS A O 1
ATOM 620 N N . ASP A 1 83 ? -5.464 -2.383 11.593 1.00 92.56 83 ASP A N 1
ATOM 621 C CA . ASP A 1 83 ? -4.979 -3.453 12.473 1.00 92.56 83 ASP A CA 1
ATOM 622 C C . ASP A 1 83 ? -4.559 -4.695 11.675 1.00 92.56 83 ASP A C 1
ATOM 624 O O . ASP A 1 83 ? -3.551 -5.344 11.972 1.00 92.56 83 ASP A O 1
ATOM 628 N N . TRP A 1 84 ? -5.329 -5.040 10.641 1.00 93.25 84 TRP A N 1
ATOM 629 C CA . TRP A 1 84 ? -5.026 -6.160 9.758 1.00 93.25 84 TRP A CA 1
ATOM 630 C C . TRP A 1 84 ? -3.746 -5.926 8.944 1.00 93.25 84 TRP A C 1
ATOM 632 O O . TRP A 1 84 ? -2.931 -6.842 8.812 1.00 93.25 84 TRP A O 1
ATOM 642 N N . LEU A 1 85 ? -3.546 -4.707 8.434 1.00 93.12 85 LEU A N 1
ATOM 643 C CA . LEU A 1 85 ? -2.335 -4.303 7.717 1.00 93.12 85 LEU A CA 1
ATOM 644 C C . LEU A 1 85 ? -1.118 -4.257 8.653 1.00 93.12 85 LEU A C 1
ATOM 646 O O . LEU A 1 85 ? -0.068 -4.813 8.325 1.00 93.12 85 LEU A O 1
ATOM 650 N N . GLY A 1 86 ? -1.278 -3.709 9.858 1.00 92.06 86 GLY A N 1
ATOM 651 C CA . GLY A 1 86 ? -0.224 -3.631 10.869 1.00 92.06 86 GLY A CA 1
ATOM 652 C C . GLY A 1 86 ? 0.319 -5.006 11.264 1.00 92.06 86 GLY A C 1
ATOM 653 O O . GLY A 1 86 ? 1.533 -5.199 11.311 1.00 92.06 86 GLY A O 1
ATOM 654 N N . LYS A 1 87 ? -0.554 -6.013 11.423 1.00 93.25 87 LYS A N 1
ATOM 655 C CA . LYS A 1 87 ? -0.154 -7.418 11.671 1.00 93.25 87 LYS A CA 1
ATOM 656 C C . LYS A 1 87 ? 0.697 -8.030 10.551 1.00 93.25 87 LYS A C 1
ATOM 658 O O . LYS A 1 87 ? 1.333 -9.057 10.764 1.00 93.25 87 LYS A O 1
ATOM 663 N N . ARG A 1 88 ? 0.705 -7.420 9.364 1.00 91.81 88 ARG A N 1
ATOM 664 C CA . ARG A 1 88 ? 1.482 -7.836 8.186 1.00 91.81 88 ARG A CA 1
ATOM 665 C C . ARG A 1 88 ? 2.696 -6.941 7.929 1.00 91.81 88 ARG A C 1
ATOM 667 O O . ARG A 1 88 ? 3.331 -7.077 6.889 1.00 91.81 88 ARG A O 1
ATOM 674 N N . GLY A 1 89 ? 3.015 -6.036 8.856 1.00 90.56 89 GLY A N 1
ATOM 675 C CA . GLY A 1 89 ? 4.128 -5.096 8.719 1.00 90.56 89 GLY A CA 1
ATOM 676 C C . GLY A 1 89 ? 3.834 -3.919 7.787 1.00 90.56 89 GLY A C 1
ATOM 677 O O . GLY A 1 89 ? 4.758 -3.228 7.367 1.00 90.56 89 GLY A O 1
ATOM 678 N N . LEU A 1 90 ? 2.563 -3.682 7.457 1.00 89.25 90 LEU A N 1
ATOM 679 C CA . LEU A 1 90 ? 2.116 -2.555 6.646 1.00 89.25 90 LEU A CA 1
ATOM 680 C C . LEU A 1 90 ? 1.500 -1.505 7.577 1.00 89.25 90 LEU A C 1
ATOM 682 O O . LEU A 1 90 ? 0.296 -1.489 7.804 1.00 89.25 90 LEU A O 1
ATOM 686 N N . ALA A 1 91 ? 2.347 -0.659 8.156 1.00 86.44 91 ALA A N 1
ATOM 687 C CA . ALA A 1 91 ? 1.942 0.475 8.987 1.00 86.44 91 ALA A CA 1
ATOM 688 C C . ALA A 1 91 ? 2.503 1.778 8.404 1.00 86.44 91 ALA A C 1
ATOM 690 O O . ALA A 1 91 ? 3.535 1.744 7.728 1.00 86.44 91 ALA A O 1
ATOM 691 N N . SER A 1 92 ? 1.846 2.909 8.680 1.00 90.38 92 SER A N 1
ATOM 692 C CA . SER A 1 92 ? 2.271 4.243 8.227 1.00 90.38 92 SER A CA 1
ATOM 693 C C . SER A 1 92 ? 2.512 4.316 6.714 1.00 90.38 92 SER A C 1
ATOM 695 O O . SER A 1 92 ? 3.621 4.569 6.235 1.00 90.38 92 SER A O 1
ATOM 697 N N . LEU A 1 93 ? 1.465 4.047 5.944 1.00 91.75 93 LEU A N 1
ATOM 698 C CA . LEU A 1 93 ? 1.520 3.955 4.494 1.00 91.75 93 LEU A CA 1
ATOM 699 C C . LEU A 1 93 ? 1.306 5.334 3.876 1.00 91.75 93 LEU A C 1
ATOM 701 O O . LEU A 1 93 ? 0.237 5.922 3.994 1.00 91.75 93 LEU A O 1
ATOM 705 N N . LYS A 1 94 ? 2.310 5.845 3.163 1.00 92.88 94 LYS A N 1
ATOM 706 C CA . LYS A 1 94 ? 2.178 7.109 2.434 1.00 92.88 94 LYS A CA 1
ATOM 707 C C . LYS A 1 94 ? 1.060 7.016 1.395 1.00 92.88 94 LYS A C 1
ATOM 709 O O . LYS A 1 94 ? 1.121 6.155 0.524 1.00 92.88 94 LYS A O 1
ATOM 714 N N . LEU A 1 95 ? 0.089 7.918 1.447 1.00 92.62 95 LEU A N 1
ATOM 715 C CA . LEU A 1 95 ? -0.984 7.980 0.465 1.00 92.62 95 LEU A CA 1
ATOM 716 C C . LEU A 1 95 ? -0.587 8.871 -0.720 1.00 92.62 95 LEU A C 1
ATOM 718 O O . LEU A 1 95 ? -0.101 9.992 -0.553 1.00 92.62 95 LEU A O 1
ATOM 722 N N . VAL A 1 96 ? -0.815 8.381 -1.938 1.00 90.44 96 VAL A N 1
ATOM 723 C CA . VAL A 1 96 ? -0.623 9.133 -3.181 1.00 90.44 96 VAL A CA 1
ATOM 724 C C . VAL A 1 96 ? -1.954 9.260 -3.926 1.00 90.44 96 VAL A C 1
ATOM 726 O O . VAL A 1 96 ? -2.426 8.353 -4.622 1.00 90.44 96 VAL A O 1
ATOM 729 N N . GLY A 1 97 ? -2.550 10.447 -3.819 1.00 87.56 97 GLY A N 1
ATOM 730 C CA . GLY A 1 97 ? -3.814 10.798 -4.460 1.00 87.56 97 GLY A CA 1
ATOM 731 C C . GLY A 1 97 ? -5.020 10.469 -3.583 1.00 87.56 97 GLY A C 1
ATOM 732 O O . GLY A 1 97 ? -5.125 10.981 -2.479 1.00 87.56 97 GLY A O 1
ATOM 733 N N . GLU A 1 98 ? -5.959 9.684 -4.104 1.00 89.12 98 GLU A N 1
ATOM 734 C CA . GLU A 1 98 ? -7.244 9.423 -3.448 1.00 89.12 98 GLU A CA 1
ATOM 735 C C . GLU A 1 98 ? -7.178 8.254 -2.454 1.00 89.12 98 GLU A C 1
ATOM 737 O O . GLU A 1 98 ? -6.668 7.185 -2.798 1.00 89.12 98 GLU A O 1
ATOM 742 N N . ASP A 1 99 ? -7.774 8.434 -1.269 1.00 90.38 99 ASP A N 1
ATOM 743 C CA . ASP A 1 99 ? -7.955 7.388 -0.256 1.00 90.38 99 ASP A CA 1
ATOM 744 C C . ASP A 1 99 ? -9.145 6.467 -0.587 1.00 90.38 99 ASP A C 1
ATOM 746 O O . ASP A 1 99 ? -10.232 6.563 -0.018 1.00 90.38 99 ASP A O 1
ATOM 750 N N . ARG A 1 100 ? -8.954 5.553 -1.539 1.00 89.25 100 ARG A N 1
ATOM 751 C CA . ARG A 1 100 ? -10.007 4.630 -2.002 1.00 89.25 100 ARG A CA 1
ATOM 752 C C . ARG A 1 100 ? -10.444 3.604 -0.953 1.00 89.25 100 ARG A C 1
ATOM 754 O O . ARG A 1 100 ? -11.581 3.136 -0.978 1.00 89.25 100 ARG A O 1
ATOM 761 N N . LEU A 1 101 ? -9.534 3.211 -0.071 1.00 89.38 101 LEU A N 1
ATOM 762 C CA . LEU A 1 101 ? -9.723 2.190 0.958 1.00 89.38 101 LEU A CA 1
ATOM 763 C C . LEU A 1 101 ? -10.085 2.784 2.329 1.00 89.38 101 LEU A C 1
ATOM 765 O O . LEU A 1 101 ? -10.302 2.007 3.264 1.00 89.38 101 LEU A O 1
ATOM 769 N N . ASN A 1 102 ? -10.208 4.114 2.428 1.00 90.31 102 ASN A N 1
ATOM 770 C CA . ASN A 1 102 ? -10.546 4.851 3.648 1.00 90.31 102 ASN A CA 1
ATOM 771 C C . ASN A 1 102 ? -9.628 4.481 4.832 1.00 90.31 102 ASN A C 1
ATOM 773 O O . ASN A 1 102 ? -10.098 4.190 5.939 1.00 90.31 102 ASN A O 1
ATOM 777 N N . LEU A 1 103 ? -8.324 4.376 4.549 1.00 91.19 103 LEU A N 1
ATOM 778 C CA . LEU A 1 103 ? -7.287 4.013 5.521 1.00 91.19 103 LEU A CA 1
ATOM 779 C C . LEU A 1 103 ? -6.647 5.242 6.181 1.00 91.19 103 LEU A C 1
ATOM 781 O O . LEU A 1 103 ? -5.979 5.083 7.197 1.00 91.19 103 LEU A O 1
ATOM 785 N N . ASP A 1 104 ? -6.838 6.424 5.599 1.00 91.62 104 ASP A N 1
ATOM 786 C CA . ASP A 1 104 ? -6.389 7.726 6.091 1.00 91.62 104 ASP A CA 1
ATOM 787 C C . ASP A 1 104 ? -7.632 8.530 6.514 1.00 91.62 104 ASP A C 1
ATOM 789 O O . ASP A 1 104 ? -8.229 9.305 5.758 1.00 91.62 104 ASP A O 1
ATOM 793 N N . ARG A 1 105 ? -8.098 8.277 7.740 1.00 89.69 105 ARG A N 1
ATOM 794 C CA . ARG A 1 105 ? -9.354 8.851 8.247 1.00 89.69 105 ARG A CA 1
ATOM 795 C C . ARG A 1 105 ? -9.161 10.282 8.705 1.00 89.69 105 ARG A C 1
ATOM 797 O O . ARG A 1 105 ? -10.105 11.075 8.635 1.00 89.69 105 ARG A O 1
ATOM 804 N N . ASN A 1 106 ? -7.970 10.595 9.205 1.00 90.19 106 ASN A N 1
ATOM 805 C CA . ASN A 1 106 ? -7.615 11.940 9.632 1.00 90.19 106 ASN A CA 1
ATOM 806 C C . ASN A 1 106 ? -7.232 12.847 8.435 1.00 90.19 106 ASN A C 1
ATOM 808 O O . ASN A 1 106 ? -7.230 14.071 8.589 1.00 90.19 106 ASN A O 1
ATOM 812 N N . ARG A 1 107 ? -7.036 12.262 7.242 1.00 91.56 107 ARG A N 1
ATOM 813 C CA . ARG A 1 107 ? -6.692 12.918 5.971 1.00 91.56 107 ARG A CA 1
ATOM 814 C C . ARG A 1 107 ? -5.358 13.652 6.032 1.00 91.56 107 ARG A C 1
ATOM 816 O O . ARG A 1 107 ? -5.217 14.731 5.448 1.00 91.56 107 ARG A O 1
ATOM 823 N N . ASP A 1 108 ? -4.397 13.094 6.758 1.00 90.25 108 ASP A N 1
ATOM 824 C CA . ASP A 1 108 ? -3.056 13.660 6.898 1.00 90.25 108 ASP A CA 1
ATOM 825 C C . ASP A 1 108 ? -2.093 13.224 5.774 1.00 90.25 108 ASP A C 1
ATOM 827 O O . ASP A 1 108 ? -0.972 13.736 5.672 1.00 90.25 108 ASP A O 1
ATOM 831 N N . GLY A 1 109 ? -2.545 12.340 4.878 1.00 91.75 109 GLY A N 1
ATOM 832 C CA . GLY A 1 109 ? -1.763 11.784 3.778 1.00 91.75 109 GLY A CA 1
ATOM 833 C C . GLY A 1 109 ? -0.949 10.546 4.165 1.00 91.75 109 GLY A C 1
ATOM 834 O O . GLY A 1 109 ? -0.132 10.078 3.359 1.00 91.75 109 GLY A O 1
ATOM 835 N N . ILE A 1 110 ? -1.139 10.009 5.370 1.00 93.50 110 ILE A N 1
ATOM 836 C CA . ILE A 1 110 ? -0.522 8.782 5.864 1.00 93.50 110 ILE A CA 1
ATOM 837 C C . ILE A 1 110 ? -1.619 7.836 6.345 1.00 93.50 110 ILE A C 1
ATOM 839 O O . ILE A 1 110 ? -2.130 7.936 7.446 1.00 93.50 110 ILE A O 1
ATOM 843 N N . ALA A 1 111 ? -1.901 6.819 5.540 1.00 92.44 111 ALA A N 1
ATOM 844 C CA . ALA A 1 111 ? -2.818 5.758 5.913 1.00 92.44 111 ALA A CA 1
ATOM 845 C C . ALA A 1 111 ? -2.265 4.892 7.054 1.00 92.44 111 ALA A C 1
ATOM 847 O O . ALA A 1 111 ? -1.087 4.506 7.058 1.00 92.44 111 ALA A O 1
ATOM 848 N N . CYS A 1 112 ? -3.149 4.501 7.973 1.00 91.00 112 CYS A N 1
ATOM 849 C CA . CYS A 1 112 ? -2.808 3.699 9.149 1.00 91.00 112 CYS A CA 1
ATOM 850 C C . CYS A 1 112 ? -1.670 4.313 9.980 1.00 91.00 112 CYS A C 1
ATOM 852 O O . CYS A 1 112 ? -0.784 3.602 10.473 1.00 91.00 112 CYS A O 1
ATOM 854 N N . GLY A 1 113 ? -1.666 5.643 10.061 1.00 86.44 113 GLY A N 1
ATOM 855 C CA . GLY A 1 113 ? -0.803 6.433 10.911 1.00 86.44 113 GLY A CA 1
ATOM 856 C C . GLY A 1 113 ? -1.394 6.608 12.308 1.00 86.44 113 GLY A C 1
ATOM 857 O O . GLY A 1 113 ? -2.260 5.865 12.776 1.00 86.44 113 GLY A O 1
ATOM 858 N N . LYS A 1 114 ? -0.880 7.601 13.037 1.00 81.81 114 LYS A N 1
ATOM 859 C CA . LYS A 1 114 ? -1.419 7.937 14.358 1.00 81.81 114 LYS A CA 1
ATOM 860 C C . LYS A 1 114 ? -2.734 8.697 14.188 1.00 81.81 114 LYS A C 1
ATOM 862 O O . LYS A 1 114 ? -2.716 9.883 13.879 1.00 81.81 114 LYS A O 1
ATOM 867 N N . GLY A 1 115 ? -3.844 8.042 14.515 1.00 75.88 115 GLY A N 1
ATOM 868 C CA . GLY A 1 115 ? -5.177 8.655 14.498 1.00 75.88 115 GLY A CA 1
ATOM 869 C C . GLY A 1 115 ? -6.142 8.050 13.481 1.00 75.88 115 GLY A C 1
ATOM 870 O O . GLY A 1 115 ? -7.280 8.515 13.416 1.00 75.88 115 GLY A O 1
ATOM 871 N N . ASP A 1 116 ? -5.709 7.016 12.756 1.00 77.94 116 ASP A N 1
ATOM 872 C CA . ASP A 1 116 ? -6.512 6.276 11.776 1.00 77.94 116 ASP A CA 1
ATOM 873 C C . ASP A 1 116 ? -7.150 5.000 12.324 1.00 77.94 116 ASP A C 1
ATOM 875 O O . ASP A 1 116 ? -6.549 4.313 13.180 1.00 77.94 116 ASP A O 1
#

pLDDT: mean 79.64, std 14.67, range [39.47, 93.5]

Secondary structure (DSSP, 8-state):
------------PPPPPPPTTSPPP---GGGSPP-S--PPPPPPPP-----TTTTSB-TTBS-TT---BSSPPTT--GGGHHHHHHTTT--SEEB-S--TT---SS-SSEETSTT-

Foldseek 3Di:
DDDDDDPPPPPDDDDDDDDPPDDDDDDDCVVPDDDDDDDDDDDDDDPDDDPCCPVQFNPQWADPPDGDGPDDPPPQDLVCSLVVCVVVVRAFIAGDPDPPSCQCVVPPRTGNYPPD

Organism: NCBI:txid1616106